Protein AF-A0A292YWJ7-F1 (afdb_monomer)

Radius of gyration: 15.16 Å; Cα contacts (8 Å, |Δi|>4): 324; chains: 1; bounding box: 41×32×40 Å

Sequence (153 aa):
MDLYHVGYVVDDIEKAMAGLSATAGRTWSEIRPRPLRVQVDDDPTVIEVELLAAYSRPGPPFVELIQDVRGGIWSGGAHGGARLDHLGYWERDLPGRVAALRAAGATQLVHAVDDDGNPTRFAYLRAPGGGPWLELVDESVEPELMAWIEGRS

Nearest PDB structures (foldseek):
  6qh4-assembly2_B  TM=7.225E-01  e=5.148E-06  Homo sapiens
  6qh4-assembly1_C  TM=7.209E-01  e=1.504E-05  Homo sapiens
  6qh4-assembly2_D-2  TM=6.849E-01  e=2.233E-05  Homo sapiens
  6bu2-assembly1_A  TM=6.932E-01  e=4.155E-05  Mycobacterium tuberculosis H37Rv
  1jc4-assembly2_D  TM=5.749E-01  e=3.508E-05  Propionibacterium freudenreichii subsp. shermanii

Foldseek 3Di:
DDFAEWEKEFQDVVVVQVVCCVPVVKDKFDWDWDWFFKDFFPDLDTDTDIWTWMWIDDDVVIYIYIHADDPDPPAPPPVGGMDRAETEDEDACQVVVVVVQVVQVKTWGMFTADPVRHGAAWTWIAHVPGDHIYIYGYVVCVVVVVCRGVVND

Mean predicted aligned error: 4.44 Å

Structure (mmCIF, N/CA/C/O backbone):
data_AF-A0A292YWJ7-F1
#
_entry.id   AF-A0A292YWJ7-F1
#
loop_
_atom_site.group_PDB
_atom_site.id
_atom_site.type_symbol
_atom_site.label_atom_id
_atom_site.label_alt_id
_atom_site.label_comp_id
_atom_site.label_asym_id
_atom_site.label_entity_id
_atom_site.label_seq_id
_atom_site.pdbx_PDB_ins_code
_atom_site.Cartn_x
_atom_site.Cartn_y
_atom_site.Cartn_z
_atom_site.occupancy
_atom_site.B_iso_or_equiv
_atom_site.auth_seq_id
_atom_site.auth_comp_id
_atom_site.auth_asym_id
_atom_site.auth_atom_id
_atom_site.pdbx_PDB_model_num
ATOM 1 N N . MET A 1 1 ? -1.635 -16.711 -4.480 1.00 79.06 1 MET A N 1
ATOM 2 C CA . MET A 1 1 ? -1.925 -15.304 -4.174 1.00 79.06 1 MET A CA 1
ATOM 3 C C . MET A 1 1 ? -3.128 -15.301 -3.263 1.00 79.06 1 MET A C 1
ATOM 5 O O . MET A 1 1 ? -4.232 -15.563 -3.734 1.00 79.06 1 MET A O 1
ATOM 9 N N . ASP A 1 2 ? -2.895 -15.067 -1.978 1.00 91.94 2 ASP A N 1
ATOM 10 C CA . ASP A 1 2 ? -3.951 -14.980 -0.971 1.00 91.94 2 ASP A CA 1
ATOM 11 C C . ASP A 1 2 ? -4.213 -13.504 -0.681 1.00 91.94 2 ASP A C 1
ATOM 13 O O . ASP A 1 2 ? -3.294 -12.783 -0.299 1.00 91.94 2 ASP A O 1
ATOM 17 N N . LEU A 1 3 ? -5.445 -13.044 -0.936 1.00 96.62 3 LEU A N 1
ATOM 18 C CA . LEU A 1 3 ? -5.838 -11.655 -0.687 1.00 96.62 3 LEU A CA 1
ATOM 19 C C . LEU A 1 3 ? -5.844 -11.413 0.822 1.00 96.62 3 LEU A C 1
ATOM 21 O O . LEU A 1 3 ? -6.669 -12.001 1.527 1.00 96.62 3 LEU A O 1
ATOM 25 N N . TYR A 1 4 ? -4.978 -10.527 1.304 1.00 97.38 4 TYR A N 1
ATOM 26 C CA . TYR A 1 4 ? -4.870 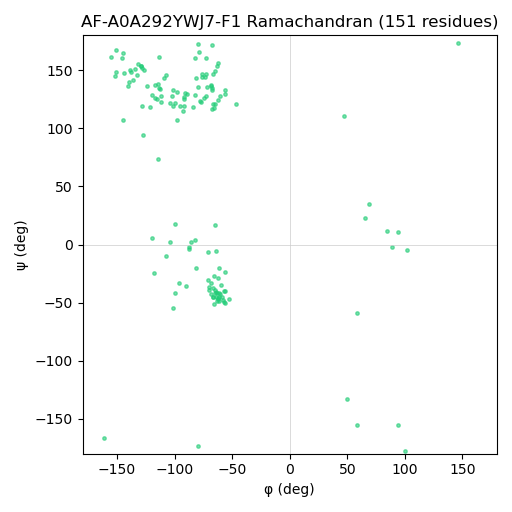-10.244 2.734 1.00 97.38 4 TYR A CA 1
ATOM 27 C C . TYR A 1 4 ? -5.202 -8.794 3.089 1.00 97.38 4 TYR A C 1
ATOM 29 O O . TYR A 1 4 ? -5.664 -8.551 4.207 1.00 97.38 4 TYR A O 1
ATOM 37 N N . HIS A 1 5 ? -5.065 -7.843 2.159 1.00 98.06 5 HIS A N 1
ATOM 38 C CA . HIS A 1 5 ? -5.503 -6.467 2.387 1.00 98.06 5 HIS A CA 1
ATOM 39 C C . HIS A 1 5 ? -6.064 -5.776 1.148 1.00 98.06 5 HIS A C 1
ATOM 41 O O . HIS A 1 5 ? -5.944 -6.230 0.009 1.00 98.06 5 HIS A O 1
ATOM 47 N N . VAL A 1 6 ? -6.737 -4.664 1.418 1.00 97.31 6 VAL A N 1
ATOM 48 C CA . VAL A 1 6 ? -7.293 -3.743 0.438 1.00 97.31 6 VAL A CA 1
ATOM 49 C C . VAL A 1 6 ? -6.803 -2.344 0.787 1.00 97.31 6 VAL A C 1
ATOM 51 O O . VAL A 1 6 ? -7.101 -1.848 1.875 1.00 97.31 6 VAL A O 1
ATOM 54 N N . GLY A 1 7 ? -6.077 -1.71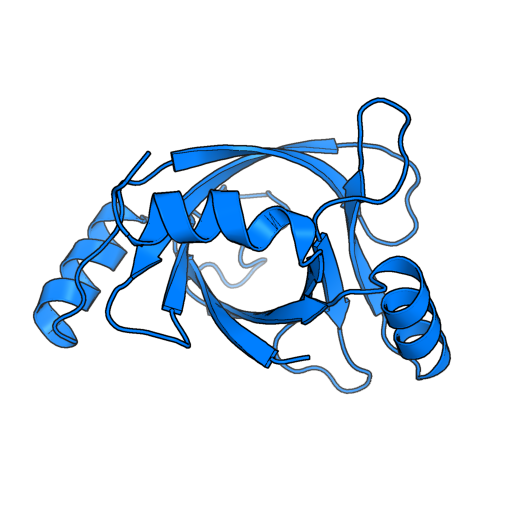7 -0.134 1.00 95.75 7 GLY A N 1
ATOM 55 C CA . GLY A 1 7 ? -5.501 -0.392 0.053 1.00 95.75 7 GLY A CA 1
ATOM 56 C C . GLY A 1 7 ? -6.436 0.727 -0.365 1.00 95.75 7 GLY A C 1
ATOM 57 O O . GLY A 1 7 ? -6.959 0.742 -1.482 1.00 95.75 7 GLY A O 1
ATOM 58 N N . TYR A 1 8 ? -6.617 1.692 0.527 1.00 94.00 8 TYR A N 1
ATOM 59 C CA . TYR A 1 8 ? -7.357 2.920 0.291 1.00 94.00 8 TYR A CA 1
ATOM 60 C C . TYR A 1 8 ? -6.457 4.124 0.531 1.00 94.00 8 TYR A C 1
ATOM 62 O O . TYR A 1 8 ? -6.013 4.377 1.649 1.00 94.00 8 TYR A O 1
ATOM 70 N N . VAL A 1 9 ? -6.239 4.914 -0.514 1.00 91.44 9 VAL A N 1
ATOM 71 C CA . VAL A 1 9 ? -5.588 6.216 -0.358 1.00 91.44 9 VAL A CA 1
ATOM 72 C C . VAL A 1 9 ? -6.629 7.212 0.143 1.00 91.44 9 VAL A C 1
ATOM 74 O O . VAL A 1 9 ? -7.749 7.212 -0.366 1.00 91.44 9 VAL A O 1
ATOM 77 N N . VAL A 1 10 ? -6.286 8.041 1.129 1.00 91.62 10 VAL A N 1
ATOM 78 C CA . VAL A 1 10 ? -7.176 9.027 1.766 1.00 91.62 10 VAL A CA 1
ATOM 79 C C . VAL A 1 10 ? -6.459 10.352 2.012 1.00 91.62 10 VAL A C 1
ATOM 81 O O . VAL A 1 10 ? -5.263 10.371 2.267 1.00 91.62 10 VAL A O 1
ATOM 84 N N . ASP A 1 11 ? -7.190 11.467 1.995 1.00 88.06 11 ASP A N 1
ATOM 85 C CA . ASP A 1 11 ? -6.591 12.799 2.193 1.00 88.06 11 ASP A CA 1
ATOM 86 C C . ASP A 1 11 ? -6.073 13.027 3.627 1.00 88.06 11 ASP A C 1
ATOM 88 O O . ASP A 1 11 ? -5.115 13.764 3.842 1.00 88.06 11 ASP A O 1
ATOM 92 N N . ASP A 1 12 ? -6.742 12.429 4.616 1.00 91.31 12 ASP A N 1
ATOM 93 C CA . ASP A 1 12 ? -6.456 12.584 6.044 1.00 91.31 12 ASP A CA 1
ATOM 94 C C . ASP A 1 12 ? -6.724 11.247 6.741 1.00 91.31 12 ASP A C 1
ATOM 96 O O . ASP A 1 12 ? -7.878 10.813 6.873 1.00 91.31 12 ASP A O 1
ATOM 100 N N . ILE A 1 13 ? -5.645 10.565 7.127 1.00 95.56 13 ILE A N 1
ATOM 101 C CA . ILE A 1 13 ? -5.720 9.202 7.654 1.00 95.56 13 ILE A CA 1
ATOM 102 C C . ILE A 1 13 ? -6.449 9.150 8.999 1.00 95.56 13 ILE A C 1
ATOM 104 O O . ILE A 1 13 ? -7.255 8.248 9.216 1.00 95.56 13 ILE A O 1
ATOM 108 N N . GLU A 1 14 ? -6.268 10.148 9.865 1.00 97.25 14 GLU A N 1
ATOM 109 C CA . GLU A 1 14 ? -6.916 10.196 11.178 1.00 97.25 14 GLU A CA 1
ATOM 110 C C . GLU A 1 14 ? -8.433 10.362 11.040 1.00 97.25 14 GLU A C 1
ATOM 112 O O . GLU A 1 14 ? -9.210 9.632 11.667 1.00 97.25 14 GLU A O 1
ATOM 117 N N . LYS A 1 15 ? -8.881 11.276 10.167 1.00 95.94 15 LYS A N 1
ATOM 118 C CA . LYS A 1 15 ? -10.312 11.457 9.882 1.00 95.94 15 LYS A CA 1
ATOM 119 C C . LYS A 1 15 ? -10.922 10.217 9.240 1.00 95.94 15 LYS A C 1
ATOM 121 O O . LYS A 1 15 ? -12.040 9.844 9.603 1.00 95.94 15 LYS A O 1
ATOM 126 N N . ALA A 1 16 ? -10.213 9.570 8.315 1.00 95.88 16 ALA A N 1
ATOM 127 C CA . ALA A 1 16 ? -10.677 8.338 7.684 1.00 95.88 16 ALA A CA 1
ATOM 128 C C . ALA A 1 16 ? -10.803 7.191 8.702 1.00 95.88 16 ALA A C 1
ATOM 130 O O . ALA A 1 16 ? -11.846 6.532 8.754 1.00 95.88 16 ALA A O 1
ATOM 131 N N . MET A 1 17 ? -9.802 7.006 9.570 1.00 98.06 17 MET A N 1
ATOM 132 C CA . MET A 1 17 ? -9.840 6.033 10.665 1.00 98.06 17 MET A CA 1
ATOM 133 C C . MET A 1 17 ? -11.024 6.291 11.599 1.00 98.06 17 MET A C 1
ATOM 135 O O . MET A 1 17 ? -11.780 5.362 11.900 1.00 98.06 17 MET A O 1
ATOM 139 N N . ALA A 1 18 ? -11.238 7.539 12.026 1.00 98.25 18 ALA A N 1
ATOM 140 C CA . ALA A 1 18 ? -12.353 7.909 12.897 1.00 98.25 18 ALA A CA 1
ATOM 141 C C . ALA A 1 18 ? -13.715 7.658 12.226 1.00 98.25 18 ALA A C 1
ATOM 143 O O . ALA A 1 18 ? -14.605 7.050 12.827 1.00 98.25 18 ALA A O 1
ATOM 144 N N . GLY A 1 19 ? -13.866 8.062 10.961 1.00 96.94 19 GLY A N 1
ATOM 145 C CA . GLY A 1 19 ? -15.092 7.868 10.188 1.00 96.94 19 GLY A CA 1
ATOM 146 C C . GLY A 1 19 ? -15.435 6.392 9.990 1.00 96.94 19 GLY A C 1
ATOM 147 O O . GLY A 1 19 ? -16.569 5.982 10.240 1.00 96.94 19 GLY A O 1
ATOM 148 N N . LEU A 1 20 ? -14.460 5.568 9.603 1.00 96.62 20 LEU A N 1
ATOM 149 C CA . LEU A 1 20 ? -14.651 4.126 9.413 1.00 96.62 20 LEU A CA 1
ATOM 150 C C . LEU A 1 20 ? -14.837 3.374 10.737 1.00 96.62 20 LEU A C 1
ATOM 152 O O . LEU A 1 20 ? -15.578 2.393 10.781 1.00 96.62 20 LEU A O 1
ATOM 156 N N . SER A 1 21 ? -14.233 3.846 11.829 1.00 98.12 21 SER A N 1
ATOM 157 C CA . SER A 1 21 ? -14.528 3.328 13.171 1.00 98.12 21 SER A CA 1
ATOM 158 C C . SER A 1 21 ? -15.994 3.562 13.536 1.00 98.12 21 SER A C 1
ATOM 160 O O . SER A 1 21 ? -16.692 2.632 13.931 1.00 98.12 21 SER A O 1
ATOM 162 N N . ALA A 1 22 ? -16.489 4.788 13.340 1.00 98.25 22 ALA A N 1
ATOM 163 C CA . ALA A 1 22 ? -17.851 5.167 13.706 1.00 98.25 22 ALA A CA 1
ATOM 164 C C . ALA A 1 22 ? -18.928 4.522 12.818 1.00 98.25 22 ALA A C 1
ATOM 166 O O . ALA A 1 22 ? -20.004 4.180 13.302 1.00 98.25 22 ALA A O 1
ATOM 167 N N . THR A 1 23 ? -18.654 4.367 11.521 1.00 97.25 23 THR A N 1
ATOM 168 C CA . THR A 1 23 ? -19.654 3.911 10.538 1.00 97.25 23 THR A CA 1
ATOM 169 C C . THR A 1 23 ? -19.598 2.413 10.258 1.00 97.25 23 THR A C 1
ATOM 171 O O . THR A 1 23 ? -20.637 1.805 10.014 1.00 97.25 23 THR A O 1
ATOM 174 N N . ALA A 1 24 ? -18.408 1.811 10.306 1.00 95.31 24 ALA A N 1
ATOM 175 C CA . ALA A 1 24 ? -18.182 0.409 9.956 1.00 95.31 24 ALA A CA 1
ATOM 176 C C . ALA A 1 24 ? -17.614 -0.427 11.117 1.00 95.31 24 ALA A C 1
ATOM 178 O O . ALA A 1 24 ? -17.275 -1.593 10.915 1.00 95.31 24 ALA A O 1
ATOM 179 N N . GLY A 1 25 ? -17.493 0.146 12.322 1.00 96.62 25 GLY A N 1
ATOM 180 C CA . GLY A 1 25 ? -17.044 -0.572 13.520 1.00 96.62 25 GLY A CA 1
ATOM 181 C C . GLY A 1 25 ? -15.598 -1.066 13.445 1.00 96.62 25 GLY A C 1
ATOM 182 O O . GLY A 1 25 ? -15.244 -2.033 14.119 1.00 96.62 25 GLY A O 1
ATOM 183 N N . ARG A 1 26 ? -14.765 -0.453 12.594 1.00 96.44 26 ARG A N 1
ATOM 184 C CA . ARG A 1 26 ? -13.355 -0.832 12.448 1.00 96.44 26 ARG A CA 1
ATOM 185 C C . ARG A 1 26 ? -12.541 -0.380 13.657 1.00 96.44 26 ARG A C 1
ATOM 187 O O . ARG A 1 26 ? -12.800 0.661 14.248 1.00 96.44 26 ARG A O 1
ATOM 194 N N . THR A 1 27 ? -11.531 -1.168 13.995 1.00 97.50 27 THR A N 1
ATOM 195 C CA . THR A 1 27 ? -10.451 -0.767 14.911 1.00 97.50 27 THR A CA 1
ATOM 196 C C . THR A 1 27 ? -9.157 -0.696 14.120 1.00 97.50 27 THR A C 1
ATOM 198 O O . THR A 1 27 ? -9.099 -1.259 13.033 1.00 97.50 27 THR A O 1
ATOM 201 N N . TRP A 1 28 ? -8.135 -0.010 14.616 1.00 98.12 28 TRP A N 1
ATOM 202 C CA . TRP A 1 28 ? -6.942 0.282 13.820 1.00 98.12 28 TRP A CA 1
ATOM 203 C C . TRP A 1 28 ? -5.661 -0.096 14.556 1.00 98.12 28 TRP A C 1
ATOM 205 O O . TRP A 1 28 ? -5.644 -0.159 15.790 1.00 98.12 28 TRP A O 1
ATOM 215 N N . SER A 1 29 ? -4.613 -0.384 13.791 1.00 97.88 29 SER A N 1
ATOM 216 C CA . SER A 1 29 ? -3.230 -0.281 14.249 1.00 97.88 29 SER A CA 1
ATOM 217 C C . SER A 1 29 ? -2.866 1.190 14.481 1.00 97.88 29 SER A C 1
ATOM 219 O O . SER A 1 29 ? -3.608 2.099 14.102 1.00 97.88 29 SER A O 1
ATOM 221 N N . GLU A 1 30 ? -1.698 1.442 15.066 1.00 96.69 30 GLU A N 1
ATOM 222 C CA . GLU A 1 30 ? -1.119 2.786 15.021 1.00 96.69 30 GLU A CA 1
ATOM 223 C C . GLU A 1 30 ? -0.790 3.202 13.579 1.00 96.69 30 GLU A C 1
ATOM 225 O O . GLU A 1 30 ? -0.538 2.344 12.723 1.00 96.69 30 GLU A O 1
ATOM 230 N N . ILE A 1 31 ? -0.782 4.514 13.333 1.00 97.38 31 ILE A N 1
ATOM 231 C CA . ILE A 1 31 ? -0.280 5.101 12.088 1.00 97.38 31 ILE A CA 1
ATOM 232 C C . ILE A 1 31 ? 1.245 5.021 12.122 1.00 97.38 31 ILE A C 1
ATOM 234 O O . ILE A 1 31 ? 1.859 5.511 13.071 1.00 97.38 31 ILE A O 1
ATOM 238 N N . ARG A 1 32 ? 1.862 4.440 11.089 1.00 95.31 32 ARG A N 1
ATOM 239 C CA . ARG A 1 32 ? 3.325 4.373 10.967 1.00 95.31 32 ARG A CA 1
ATOM 240 C C . ARG A 1 32 ? 3.829 5.128 9.742 1.00 95.31 32 ARG A C 1
ATOM 242 O O . ARG A 1 32 ? 3.253 4.953 8.665 1.00 95.31 32 ARG A O 1
ATOM 249 N N . PRO A 1 33 ? 4.925 5.900 9.876 1.00 93.88 33 PRO A N 1
ATOM 250 C CA . PRO A 1 33 ? 5.718 6.307 8.733 1.00 93.88 33 PRO A CA 1
ATOM 251 C C . PRO A 1 33 ? 6.433 5.091 8.140 1.00 93.88 33 PRO A C 1
ATOM 253 O O . PRO A 1 33 ? 6.968 4.240 8.853 1.00 93.88 33 PRO A O 1
ATOM 256 N N . ARG A 1 34 ? 6.435 5.009 6.815 1.00 90.50 34 ARG A N 1
ATOM 257 C CA . ARG A 1 34 ? 7.049 3.940 6.039 1.00 90.50 34 ARG A CA 1
ATOM 258 C C . ARG A 1 34 ? 7.976 4.547 4.995 1.00 90.50 34 ARG A C 1
ATOM 260 O O . ARG A 1 34 ? 7.499 4.899 3.915 1.00 90.50 34 ARG A O 1
ATOM 267 N N . PRO A 1 35 ? 9.279 4.670 5.300 1.00 91.50 35 PRO A N 1
ATOM 268 C CA . PRO A 1 35 ? 10.259 5.034 4.295 1.00 91.50 35 PRO A CA 1
ATOM 269 C C . PRO A 1 35 ? 10.391 3.889 3.290 1.00 91.50 35 PRO A C 1
ATOM 271 O O . PRO A 1 35 ? 10.492 2.715 3.661 1.00 91.50 35 PRO A O 1
ATOM 274 N N . LEU A 1 36 ? 10.361 4.232 2.010 1.00 92.31 36 LEU A N 1
ATOM 275 C CA . LEU A 1 36 ? 10.477 3.308 0.895 1.00 92.31 36 LEU A CA 1
ATOM 276 C C . LEU A 1 36 ? 11.425 3.890 -0.148 1.00 92.31 36 LEU A C 1
ATOM 278 O O . LEU A 1 36 ? 11.392 5.082 -0.448 1.00 92.31 36 LEU A O 1
ATOM 282 N N . ARG A 1 37 ? 12.223 3.008 -0.740 1.00 94.62 37 ARG A N 1
ATOM 283 C CA . ARG A 1 37 ? 12.972 3.258 -1.969 1.00 94.62 37 ARG A CA 1
ATOM 284 C C . ARG A 1 37 ? 12.239 2.528 -3.080 1.00 94.62 37 ARG A C 1
ATOM 286 O O . ARG A 1 37 ? 12.014 1.323 -2.965 1.00 94.62 37 ARG A O 1
ATOM 293 N N . VAL A 1 38 ? 11.807 3.250 -4.106 1.00 94.50 38 VAL A N 1
ATOM 294 C CA . VAL A 1 38 ? 10.979 2.690 -5.179 1.00 94.50 38 VAL A CA 1
ATOM 295 C C . VAL A 1 38 ? 11.466 3.125 -6.551 1.00 94.50 38 VAL A C 1
ATOM 297 O O . VAL A 1 38 ? 11.996 4.221 -6.712 1.00 94.50 38 VAL A O 1
ATOM 300 N N . GLN A 1 39 ? 11.236 2.276 -7.543 1.00 93.44 39 GLN A N 1
ATOM 301 C CA . GLN A 1 39 ? 11.310 2.629 -8.960 1.00 93.44 39 GLN A CA 1
ATOM 302 C C . GLN A 1 39 ? 9.899 2.637 -9.545 1.00 93.44 39 GLN A C 1
ATOM 304 O O . GLN A 1 39 ? 9.061 1.812 -9.162 1.00 93.44 39 GLN A O 1
ATOM 309 N N . VAL A 1 40 ? 9.645 3.576 -10.455 1.00 91.31 40 VAL A N 1
ATOM 310 C CA . VAL A 1 40 ? 8.335 3.810 -11.076 1.00 91.31 40 VAL A CA 1
ATOM 311 C C . VAL A 1 40 ? 8.416 3.477 -12.559 1.00 91.31 40 VAL A C 1
ATOM 313 O O . VAL A 1 40 ? 9.355 3.877 -13.244 1.00 91.31 40 VAL A O 1
ATOM 316 N N . ASP A 1 41 ? 7.415 2.753 -13.049 1.00 89.50 41 ASP A N 1
ATOM 317 C CA . ASP A 1 41 ? 7.363 2.203 -14.399 1.00 89.50 41 ASP A CA 1
ATOM 318 C C . ASP A 1 41 ? 8.666 1.442 -14.740 1.00 89.50 41 ASP A C 1
ATOM 320 O O . ASP A 1 41 ? 9.139 0.628 -13.944 1.00 89.50 41 ASP A O 1
ATOM 324 N N . ASP A 1 42 ? 9.243 1.690 -15.918 1.00 86.25 42 ASP A N 1
ATOM 325 C CA . ASP A 1 42 ? 10.545 1.155 -16.334 1.00 86.25 42 ASP A CA 1
ATOM 326 C C . ASP A 1 42 ? 11.683 2.198 -16.158 1.00 86.25 42 ASP A C 1
ATOM 328 O O . ASP A 1 42 ? 12.750 2.059 -16.762 1.00 86.25 42 ASP A O 1
ATOM 332 N N . ASP A 1 43 ? 11.476 3.261 -15.364 1.00 89.12 43 ASP A N 1
ATOM 333 C CA . ASP A 1 43 ? 12.520 4.250 -15.057 1.00 89.12 43 ASP A CA 1
ATOM 334 C C . ASP A 1 43 ? 13.499 3.682 -14.007 1.00 89.12 43 ASP A C 1
ATOM 336 O O . ASP A 1 43 ? 13.081 3.325 -12.901 1.00 89.12 43 ASP A O 1
ATOM 340 N N . PRO A 1 44 ? 14.812 3.603 -14.304 1.00 89.00 44 PRO A N 1
ATOM 341 C CA . PRO A 1 44 ? 15.801 3.095 -13.353 1.00 89.00 44 PRO A CA 1
ATOM 342 C C . PRO A 1 44 ? 16.066 4.048 -12.173 1.00 89.00 44 PRO A C 1
ATOM 344 O O . PRO A 1 44 ? 16.814 3.700 -11.255 1.00 89.00 44 PRO A O 1
ATOM 347 N N . THR A 1 45 ? 15.504 5.256 -12.180 1.00 93.12 45 THR A N 1
ATOM 348 C CA . THR A 1 45 ? 15.661 6.232 -11.100 1.00 93.12 45 THR A CA 1
ATOM 349 C C . THR A 1 45 ? 14.989 5.731 -9.827 1.00 93.12 45 THR A C 1
ATOM 351 O O . THR A 1 45 ? 13.780 5.513 -9.783 1.00 93.12 45 THR A O 1
ATOM 354 N N . VAL A 1 46 ? 15.778 5.595 -8.761 1.00 93.88 46 VAL A N 1
ATOM 355 C CA . VAL A 1 46 ? 15.259 5.288 -7.426 1.00 93.88 46 VAL A CA 1
ATOM 356 C C . VAL A 1 46 ? 14.777 6.574 -6.766 1.00 93.88 46 VAL A C 1
ATOM 358 O O . VAL A 1 46 ? 15.509 7.562 -6.692 1.00 93.88 46 VAL A O 1
ATOM 361 N N . ILE A 1 47 ? 13.548 6.541 -6.267 1.00 92.00 47 ILE A N 1
ATOM 362 C CA . ILE A 1 47 ? 12.903 7.635 -5.550 1.00 92.00 47 ILE A CA 1
ATOM 363 C C . ILE A 1 47 ? 12.718 7.208 -4.098 1.00 92.00 47 ILE A C 1
ATOM 365 O O . ILE A 1 47 ? 12.256 6.101 -3.816 1.00 92.00 47 ILE A O 1
ATOM 369 N N . GLU A 1 48 ? 13.059 8.101 -3.175 1.00 91.62 48 GLU A N 1
ATOM 370 C CA . GLU A 1 48 ? 12.758 7.932 -1.758 1.00 91.62 48 GLU A CA 1
ATOM 371 C C . GLU A 1 48 ? 11.412 8.581 -1.445 1.00 91.62 48 GLU A C 1
ATOM 373 O O . GLU A 1 48 ? 11.170 9.745 -1.772 1.00 91.62 48 GLU A O 1
ATOM 378 N N . VAL A 1 49 ? 10.524 7.812 -0.827 1.00 88.75 49 VAL A N 1
ATOM 379 C CA . VAL A 1 49 ? 9.188 8.253 -0.431 1.00 88.75 49 VAL A CA 1
ATOM 380 C C . VAL A 1 49 ? 8.924 7.837 1.007 1.00 88.75 49 VAL A C 1
ATOM 382 O O . VAL A 1 49 ? 9.367 6.782 1.452 1.00 88.75 49 VAL A O 1
ATOM 385 N N . GLU A 1 50 ? 8.179 8.656 1.737 1.00 89.06 50 GLU A N 1
ATOM 386 C CA . GLU A 1 50 ? 7.669 8.304 3.058 1.00 89.06 50 GLU A CA 1
ATOM 387 C C . GLU A 1 50 ? 6.145 8.279 3.002 1.00 89.06 50 GLU A C 1
ATOM 389 O O . GLU A 1 50 ? 5.513 9.250 2.581 1.00 89.06 50 GLU A O 1
ATOM 394 N N . LEU A 1 51 ? 5.558 7.157 3.413 1.00 89.31 51 LEU A N 1
ATOM 395 C CA . LEU A 1 51 ? 4.109 6.996 3.504 1.00 89.31 51 LEU A CA 1
ATOM 396 C C . LEU A 1 51 ? 3.659 6.986 4.949 1.00 89.31 51 LEU A C 1
ATOM 398 O O . LEU A 1 51 ? 4.337 6.420 5.796 1.00 89.31 51 LEU A O 1
ATOM 402 N N . LEU A 1 52 ? 2.472 7.522 5.213 1.00 94.38 52 LEU A N 1
ATOM 403 C CA . LEU A 1 52 ? 1.756 7.245 6.453 1.00 94.38 52 LEU A CA 1
ATOM 404 C C . LEU A 1 52 ? 0.705 6.187 6.163 1.00 94.38 52 LEU A C 1
ATOM 406 O O . LEU A 1 52 ? -0.157 6.407 5.310 1.00 94.38 52 LEU A O 1
ATOM 410 N N . ALA A 1 53 ? 0.779 5.065 6.871 1.00 96.19 53 ALA A N 1
ATOM 411 C CA . ALA A 1 53 ? -0.165 3.973 6.704 1.00 96.19 53 ALA A CA 1
ATOM 412 C C . ALA A 1 53 ? -0.709 3.470 8.043 1.00 96.19 53 ALA A C 1
ATOM 414 O O . ALA A 1 53 ? -0.063 3.626 9.079 1.00 96.19 53 ALA A O 1
ATOM 415 N N . ALA A 1 54 ? -1.900 2.874 8.017 1.00 97.94 54 ALA A N 1
ATOM 416 C CA . ALA A 1 54 ? -2.520 2.179 9.144 1.00 97.94 54 ALA A CA 1
ATOM 417 C C . ALA A 1 54 ? -3.433 1.061 8.634 1.00 97.94 54 ALA A C 1
ATOM 419 O O . ALA A 1 54 ? -4.071 1.200 7.592 1.00 97.94 54 ALA A O 1
ATOM 420 N N . TYR A 1 55 ? -3.549 -0.023 9.397 1.00 98.00 55 TYR A N 1
ATOM 421 C CA . TYR A 1 55 ? -4.347 -1.187 9.030 1.00 98.00 55 TYR A CA 1
ATOM 422 C C . TYR A 1 55 ? -5.526 -1.374 9.979 1.00 98.00 55 TYR A C 1
ATOM 424 O O . TYR A 1 55 ? -5.412 -1.237 11.198 1.00 98.00 55 TYR A O 1
ATOM 432 N N . SER A 1 56 ? -6.683 -1.708 9.417 1.00 97.88 56 SER A N 1
ATOM 433 C CA . SER A 1 56 ? -7.897 -1.964 10.181 1.00 97.88 56 SER A CA 1
ATOM 434 C C . SER A 1 56 ? -7.929 -3.387 10.738 1.00 97.88 56 SER A C 1
ATOM 436 O O . SER A 1 56 ? -7.359 -4.297 10.147 1.00 97.88 56 SER A O 1
ATOM 438 N N . ARG A 1 57 ? -8.753 -3.619 11.757 1.00 97.38 57 ARG A N 1
ATOM 439 C CA . ARG A 1 57 ? -9.246 -4.925 12.206 1.00 97.38 57 ARG A CA 1
ATOM 440 C C . ARG A 1 57 ? -10.777 -4.887 12.348 1.00 97.38 57 ARG A C 1
ATOM 442 O O . ARG A 1 57 ? -11.336 -3.817 12.623 1.00 97.38 57 ARG A O 1
ATOM 449 N N . PRO A 1 58 ? -11.471 -6.034 12.211 1.00 95.12 58 PRO A N 1
ATOM 450 C CA . PRO A 1 58 ? -10.932 -7.362 11.889 1.00 95.12 58 PRO A CA 1
ATOM 451 C C . PRO A 1 58 ? -10.619 -7.530 10.391 1.00 95.12 58 PRO A C 1
ATOM 453 O O . PRO A 1 58 ? -11.084 -6.749 9.563 1.00 95.12 58 PRO A O 1
ATOM 456 N N . GLY A 1 59 ? -9.869 -8.577 10.065 1.00 91.50 59 GLY A N 1
ATOM 457 C CA . GLY A 1 59 ? -9.579 -9.068 8.714 1.00 91.50 59 GLY A CA 1
ATOM 458 C C . GLY A 1 59 ? -9.083 -10.521 8.798 1.00 91.50 59 GLY A C 1
ATOM 459 O O . GLY A 1 59 ? -9.219 -11.120 9.872 1.00 91.50 59 GLY A O 1
ATOM 460 N N . PRO A 1 60 ? -8.500 -11.088 7.727 1.00 94.31 60 PRO A N 1
ATOM 461 C CA . PRO A 1 60 ? -8.402 -10.538 6.370 1.00 94.31 60 PRO A CA 1
ATOM 462 C C . PRO A 1 60 ? -9.745 -10.539 5.582 1.00 94.31 60 PRO A C 1
ATOM 464 O O . PRO A 1 60 ? -10.661 -11.280 5.944 1.00 94.31 60 PRO A O 1
ATOM 467 N N . PRO A 1 61 ? -9.877 -9.724 4.507 1.00 95.94 61 PRO A N 1
ATOM 468 C CA . PRO A 1 61 ? -8.905 -8.712 4.117 1.00 95.94 61 PRO A CA 1
ATOM 469 C C . PRO A 1 61 ? -8.925 -7.527 5.090 1.00 95.94 61 PRO A C 1
ATOM 471 O O . PRO A 1 61 ? -9.988 -7.052 5.499 1.00 95.94 61 PRO A O 1
ATOM 474 N N . PHE A 1 62 ? -7.742 -7.064 5.482 1.00 97.88 62 PHE A N 1
ATOM 475 C CA . PHE A 1 62 ? -7.576 -5.839 6.256 1.00 97.88 62 PHE A CA 1
ATOM 476 C C . PHE A 1 62 ? -7.746 -4.625 5.333 1.00 97.88 62 PHE A C 1
ATOM 478 O O . PHE A 1 62 ? -7.346 -4.666 4.175 1.00 97.88 62 PHE A O 1
ATOM 485 N N . VAL A 1 63 ? -8.337 -3.536 5.818 1.00 97.69 63 VAL A N 1
ATOM 486 C CA . VAL A 1 63 ? -8.283 -2.247 5.115 1.00 97.69 63 VAL A CA 1
ATOM 487 C C . VAL A 1 63 ? -6.981 -1.557 5.497 1.00 97.69 63 VAL A C 1
ATOM 489 O O . VAL A 1 63 ? -6.788 -1.262 6.674 1.00 97.69 63 VAL A O 1
ATOM 492 N N . GLU A 1 64 ? -6.115 -1.295 4.527 1.00 97.75 64 GLU A N 1
ATOM 493 C CA . GLU A 1 64 ? -4.988 -0.377 4.685 1.00 97.75 64 GLU A CA 1
ATOM 494 C C . GLU A 1 64 ? -5.445 1.023 4.276 1.00 97.75 64 GLU A C 1
ATOM 496 O O . GLU A 1 64 ? -6.035 1.207 3.211 1.00 97.75 64 GLU A O 1
ATOM 501 N N . LEU A 1 65 ? -5.179 2.013 5.119 1.00 97.00 65 LEU A N 1
ATOM 502 C CA . LEU A 1 65 ? -5.270 3.415 4.741 1.00 97.00 65 LEU A CA 1
ATOM 503 C C . LEU A 1 65 ? -3.872 3.947 4.478 1.00 97.00 65 LEU A C 1
ATOM 505 O O . LEU A 1 65 ? -2.993 3.752 5.312 1.00 97.00 65 LEU A O 1
ATOM 509 N N . ILE A 1 66 ? -3.701 4.658 3.368 1.00 94.44 66 ILE A N 1
ATOM 510 C CA . ILE A 1 66 ? -2.477 5.381 3.017 1.00 94.44 66 ILE A CA 1
ATOM 511 C C . ILE A 1 66 ? -2.827 6.861 2.894 1.00 94.44 66 ILE A C 1
ATOM 513 O O . ILE A 1 66 ? -3.763 7.215 2.176 1.00 94.44 66 ILE A O 1
ATOM 517 N N . GLN A 1 67 ? -2.093 7.741 3.573 1.00 92.50 67 GLN A N 1
ATOM 518 C CA . GLN A 1 67 ? -2.311 9.176 3.407 1.00 92.50 67 GLN A CA 1
ATOM 519 C C . GLN A 1 67 ? -1.791 9.661 2.049 1.00 92.50 67 GLN A C 1
ATOM 521 O O . GLN A 1 67 ? -0.626 9.449 1.711 1.00 92.50 67 GLN A O 1
ATOM 526 N N . ASP A 1 68 ? -2.643 10.356 1.295 1.00 82.00 68 ASP A N 1
ATOM 527 C CA . ASP A 1 68 ? -2.251 11.051 0.073 1.00 82.00 68 ASP A CA 1
ATOM 528 C C . ASP A 1 68 ? -1.276 12.187 0.417 1.00 82.00 68 ASP A C 1
ATOM 530 O O . ASP A 1 68 ? -1.595 13.125 1.156 1.00 82.00 68 ASP A O 1
ATOM 534 N N . VAL A 1 69 ? -0.077 12.119 -0.155 1.00 69.50 69 VAL A N 1
ATOM 535 C CA . VAL A 1 69 ? 0.841 13.251 -0.226 1.00 69.50 69 VAL A CA 1
ATOM 536 C C . VAL A 1 69 ? 0.665 13.864 -1.610 1.00 69.50 69 VAL A C 1
ATOM 538 O O . VAL A 1 69 ? 1.098 13.280 -2.603 1.00 69.50 69 VAL A O 1
ATOM 541 N N . ARG A 1 70 ? 0.028 15.042 -1.687 1.00 62.69 70 ARG A N 1
ATOM 542 C CA . ARG A 1 70 ? -0.255 15.732 -2.961 1.00 62.69 70 ARG A CA 1
ATOM 543 C C . ARG A 1 70 ? 0.983 15.762 -3.868 1.00 62.69 70 ARG A C 1
ATOM 545 O O . ARG A 1 70 ? 2.001 16.338 -3.496 1.00 62.69 70 ARG A O 1
ATOM 552 N N . GLY A 1 71 ? 0.863 15.196 -5.071 1.00 60.00 71 GLY A N 1
ATOM 553 C CA . GLY A 1 71 ? 1.950 15.100 -6.055 1.00 60.00 71 GLY A CA 1
ATOM 554 C C . GLY A 1 71 ? 2.829 13.846 -5.940 1.00 60.00 71 GLY A C 1
ATOM 555 O O . GLY A 1 71 ? 3.720 13.670 -6.765 1.00 60.00 71 GLY A O 1
ATOM 556 N N . GLY A 1 72 ? 2.588 12.973 -4.958 1.00 60.81 72 GLY A N 1
ATOM 557 C CA . GLY A 1 72 ? 3.251 11.676 -4.814 1.00 60.81 72 GLY A CA 1
ATOM 558 C C . GLY A 1 72 ? 2.673 10.591 -5.729 1.00 60.81 72 GLY A C 1
ATOM 559 O O . GLY A 1 72 ? 1.633 10.774 -6.361 1.00 60.81 72 GLY A O 1
ATOM 560 N N . ILE A 1 73 ? 3.328 9.429 -5.770 1.00 62.28 73 ILE A N 1
ATOM 561 C CA . ILE A 1 73 ? 2.949 8.282 -6.621 1.00 62.28 73 ILE A CA 1
ATOM 562 C C . ILE A 1 73 ? 1.529 7.782 -6.308 1.00 62.28 73 ILE A C 1
ATOM 564 O O . ILE A 1 73 ? 0.780 7.409 -7.208 1.00 62.28 73 ILE A O 1
ATOM 568 N N . TRP A 1 74 ? 1.132 7.841 -5.036 1.00 64.94 74 TRP A N 1
ATOM 569 C CA . TRP A 1 74 ? -0.221 7.503 -4.596 1.00 64.94 74 TRP A CA 1
ATOM 570 C C . TRP A 1 74 ? -1.202 8.670 -4.696 1.00 64.94 74 TRP A C 1
ATOM 572 O O . TRP A 1 74 ? -2.364 8.484 -4.344 1.00 64.94 74 TRP A O 1
ATOM 582 N N . SER A 1 75 ? -0.804 9.844 -5.190 1.00 62.12 75 SER A N 1
ATOM 583 C CA . SER A 1 75 ? -1.722 10.978 -5.269 1.0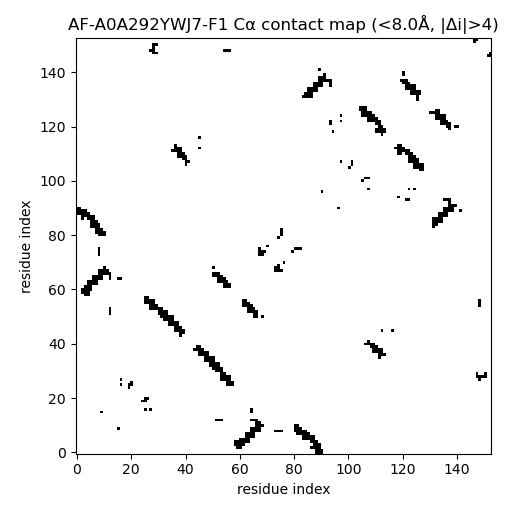0 62.12 75 SER A CA 1
ATOM 584 C C . SER A 1 75 ? -2.835 10.736 -6.284 1.00 62.12 75 SER A C 1
ATOM 586 O O . SER A 1 75 ? -2.597 10.249 -7.388 1.00 62.12 75 SER A O 1
ATOM 588 N N . GLY A 1 76 ? -4.078 11.047 -5.908 1.00 52.97 76 GLY A N 1
ATOM 589 C CA . GLY A 1 76 ? -5.291 10.760 -6.697 1.00 52.97 76 GLY A CA 1
ATOM 590 C C . GLY A 1 76 ? -5.424 11.491 -8.046 1.00 52.97 76 GLY A C 1
ATOM 591 O O . GLY A 1 76 ? -6.525 11.575 -8.595 1.00 52.97 76 GLY A O 1
ATOM 592 N N . GLY A 1 77 ? -4.338 12.046 -8.590 1.00 53.22 77 GLY A N 1
ATOM 593 C CA . GLY A 1 77 ? -4.317 12.766 -9.861 1.00 53.22 77 GLY A CA 1
ATOM 594 C C . GLY A 1 77 ? -5.256 13.980 -9.903 1.00 53.22 77 GLY A C 1
ATOM 595 O O . GLY A 1 77 ? -5.611 14.565 -8.880 1.00 53.22 77 GLY A O 1
ATOM 596 N N . ALA A 1 78 ? -5.681 14.360 -11.116 1.00 37.75 78 ALA A N 1
ATOM 597 C CA . ALA A 1 78 ? -6.491 15.555 -11.406 1.00 37.75 78 ALA A CA 1
ATOM 598 C C . ALA A 1 78 ? -7.903 15.566 -10.781 1.00 37.75 78 ALA A C 1
ATOM 600 O O . ALA A 1 78 ? -8.613 16.566 -10.898 1.00 37.75 78 ALA A O 1
ATOM 601 N N . HIS A 1 79 ? -8.318 14.472 -10.140 1.00 39.56 79 HIS A N 1
ATOM 602 C CA . HIS A 1 79 ? -9.644 14.340 -9.546 1.00 39.56 79 HIS A CA 1
ATOM 603 C C . HIS A 1 79 ? -9.664 14.380 -8.025 1.00 39.56 79 HIS A C 1
ATOM 605 O O . HIS A 1 79 ? -10.765 14.524 -7.518 1.00 39.56 79 HIS A O 1
ATOM 611 N N . GLY A 1 80 ? -8.505 14.321 -7.348 1.00 44.38 80 GLY A N 1
ATOM 612 C CA . GLY A 1 80 ? -8.339 14.533 -5.905 1.00 44.38 80 GLY A CA 1
ATOM 613 C C . GLY A 1 80 ? -9.343 13.794 -5.012 1.00 44.38 80 GLY A C 1
ATOM 614 O O . GLY A 1 80 ? -10.508 14.168 -4.932 1.00 44.38 80 GLY A O 1
ATOM 615 N N . GLY A 1 81 ? -8.894 12.795 -4.261 1.00 53.50 81 GLY A N 1
ATOM 616 C CA . GLY A 1 81 ? -9.707 12.250 -3.178 1.00 53.50 81 GLY A CA 1
ATOM 617 C C . GLY A 1 81 ? -9.535 10.763 -2.947 1.00 53.50 81 GLY A C 1
ATOM 618 O O . GLY A 1 81 ? -8.854 10.052 -3.692 1.00 53.50 81 GLY A O 1
ATOM 619 N N . ALA A 1 82 ? -10.186 10.319 -1.874 1.00 65.50 82 ALA A N 1
ATOM 620 C CA . ALA A 1 82 ? -10.097 8.957 -1.396 1.00 65.50 82 ALA A CA 1
ATOM 621 C C . ALA A 1 82 ? -10.488 7.937 -2.476 1.00 65.50 82 ALA A C 1
ATOM 623 O O . ALA A 1 82 ? -11.561 8.042 -3.077 1.00 65.50 82 ALA A O 1
ATOM 624 N N . ARG A 1 83 ? -9.644 6.925 -2.700 1.00 83.06 83 ARG A N 1
ATOM 625 C CA . ARG A 1 83 ? -9.908 5.863 -3.681 1.00 83.06 83 ARG A CA 1
ATOM 626 C C . ARG A 1 83 ? -9.531 4.498 -3.140 1.00 83.06 83 ARG A C 1
ATOM 628 O O . ARG A 1 83 ? -8.552 4.367 -2.411 1.00 83.06 83 ARG A O 1
ATOM 635 N N . LEU A 1 84 ? -10.276 3.491 -3.583 1.00 86.38 84 LEU A N 1
ATOM 636 C CA . LEU A 1 84 ? -9.777 2.125 -3.593 1.00 86.38 84 LEU A CA 1
ATOM 637 C C . LEU A 1 84 ? -8.617 2.071 -4.590 1.00 86.38 84 L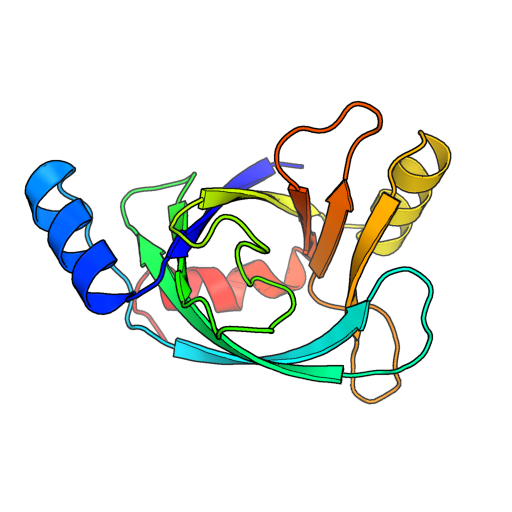EU A C 1
ATOM 639 O O . LEU A 1 84 ? -8.821 2.344 -5.773 1.00 86.38 84 LEU A O 1
ATOM 643 N N . ASP A 1 85 ? -7.424 1.765 -4.102 1.00 89.38 85 ASP A N 1
ATOM 644 C CA . ASP A 1 85 ? -6.198 1.834 -4.889 1.00 89.38 85 ASP A CA 1
ATOM 645 C C . ASP A 1 85 ? -5.759 0.448 -5.356 1.00 89.38 85 ASP A C 1
ATOM 647 O O . ASP A 1 85 ? -5.632 0.20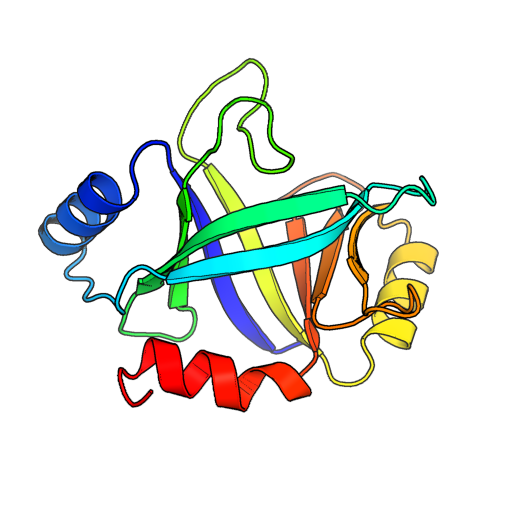4 -6.559 1.00 89.38 85 ASP A O 1
ATOM 651 N N . HIS A 1 86 ? -5.614 -0.485 -4.415 1.00 94.69 86 HIS A N 1
ATOM 652 C CA . HIS A 1 86 ? -5.033 -1.787 -4.703 1.00 94.69 86 HIS A CA 1
ATOM 653 C C . HIS A 1 86 ? -5.638 -2.938 -3.895 1.00 94.69 86 HIS A C 1
ATOM 655 O O . HIS A 1 86 ? -6.276 -2.757 -2.855 1.00 94.69 86 HIS A O 1
ATOM 661 N N . LEU A 1 87 ? -5.418 -4.144 -4.413 1.00 97.06 87 LEU A N 1
ATOM 662 C CA . LEU A 1 87 ? -5.679 -5.421 -3.762 1.00 97.06 87 LEU A CA 1
ATOM 663 C C . LEU A 1 87 ? -4.337 -6.093 -3.478 1.00 97.06 87 LEU A C 1
ATOM 665 O O . LEU A 1 87 ? -3.567 -6.319 -4.415 1.00 97.06 87 LEU A O 1
ATOM 669 N N . GLY A 1 88 ? -4.073 -6.403 -2.211 1.00 97.62 88 GLY A N 1
ATOM 670 C CA . GLY A 1 88 ? -2.792 -6.937 -1.776 1.00 97.62 88 GLY A CA 1
ATOM 671 C C . GLY A 1 88 ? -2.791 -8.430 -1.521 1.00 97.62 88 GLY A C 1
ATOM 672 O O . GLY A 1 88 ? -3.625 -8.966 -0.784 1.00 97.62 88 GLY A O 1
ATOM 673 N N . TYR A 1 89 ? -1.833 -9.100 -2.151 1.00 97.88 89 TYR A N 1
ATOM 674 C CA . TYR A 1 89 ? -1.690 -10.543 -2.131 1.00 97.88 89 TYR A CA 1
ATOM 675 C C . TYR A 1 89 ? -0.314 -10.950 -1.631 1.00 97.88 89 TYR A C 1
ATOM 677 O O . TYR A 1 89 ? 0.694 -10.430 -2.106 1.00 97.88 89 TYR A O 1
ATOM 685 N N . TRP A 1 90 ? -0.270 -11.962 -0.768 1.00 97.56 90 TRP A N 1
ATOM 686 C CA . TRP A 1 90 ? 0.985 -12.643 -0.462 1.00 97.56 90 TRP A CA 1
ATOM 687 C C . TRP A 1 90 ? 1.483 -13.442 -1.672 1.00 97.56 90 TRP A C 1
ATOM 689 O O . TRP A 1 90 ? 0.705 -14.142 -2.343 1.00 97.56 90 TRP A O 1
ATOM 699 N N . GLU A 1 91 ? 2.785 -13.352 -1.937 1.00 96.62 91 GLU A N 1
ATOM 700 C CA . GLU A 1 91 ? 3.487 -14.085 -2.986 1.00 96.62 91 GLU A CA 1
ATOM 701 C C . GLU A 1 91 ? 4.870 -14.552 -2.503 1.00 96.62 91 GLU A C 1
ATOM 703 O O . GLU A 1 91 ? 5.611 -13.818 -1.858 1.00 96.62 91 GLU A O 1
ATOM 708 N N . ARG A 1 92 ? 5.210 -15.802 -2.831 1.00 95.00 92 ARG A N 1
ATOM 709 C CA . ARG A 1 92 ? 6.464 -16.463 -2.435 1.00 95.00 92 ARG A CA 1
ATOM 710 C C . ARG A 1 92 ? 7.579 -16.261 -3.439 1.00 95.00 92 ARG A C 1
ATOM 712 O O . ARG A 1 92 ? 8.742 -16.192 -3.069 1.00 95.00 92 ARG A O 1
ATOM 719 N N . ASP A 1 93 ? 7.214 -16.233 -4.715 1.00 95.00 93 ASP A N 1
ATOM 720 C CA . ASP A 1 93 ? 8.132 -15.973 -5.818 1.00 95.00 93 ASP A CA 1
ATOM 721 C C . ASP A 1 93 ? 7.734 -14.650 -6.465 1.00 95.00 93 ASP A C 1
ATOM 723 O O . ASP A 1 93 ? 7.111 -14.609 -7.531 1.00 95.00 93 ASP A O 1
ATOM 727 N N . LEU A 1 94 ? 8.033 -13.553 -5.763 1.00 94.81 94 LEU A N 1
ATOM 728 C CA . LEU A 1 94 ? 7.709 -12.209 -6.228 1.00 94.81 94 LEU A CA 1
ATOM 729 C C . LEU A 1 94 ? 8.316 -11.933 -7.622 1.00 94.81 94 LEU A C 1
ATOM 731 O O . LEU A 1 94 ? 7.552 -11.555 -8.517 1.00 94.81 94 LEU A O 1
ATOM 735 N N . PRO A 1 95 ? 9.620 -12.181 -7.886 1.00 94.06 95 PRO A N 1
ATOM 736 C CA . PRO A 1 95 ? 10.200 -11.947 -9.209 1.00 94.06 95 PRO A CA 1
ATOM 737 C C . PRO A 1 95 ? 9.551 -12.795 -10.310 1.00 94.06 95 PRO A C 1
ATOM 739 O O . PRO A 1 95 ? 9.206 -12.272 -11.376 1.00 94.06 95 PRO A O 1
ATOM 742 N N . GLY A 1 96 ? 9.335 -14.091 -10.062 1.00 95.88 96 GLY A N 1
ATOM 743 C CA . GLY A 1 96 ? 8.708 -14.987 -11.030 1.00 95.88 96 GLY A CA 1
ATOM 744 C C . GLY A 1 96 ? 7.255 -14.614 -11.317 1.00 95.88 96 GLY A C 1
ATOM 745 O O . GLY A 1 96 ? 6.826 -14.630 -12.477 1.00 95.88 96 GLY A O 1
ATOM 746 N N . ARG A 1 97 ? 6.494 -14.195 -10.297 1.00 96.31 97 ARG A N 1
ATOM 747 C CA . ARG A 1 97 ? 5.111 -13.732 -10.470 1.00 96.31 97 ARG A CA 1
ATOM 748 C C . ARG A 1 97 ? 5.038 -12.437 -11.267 1.00 96.31 97 ARG A C 1
ATOM 750 O O . ARG A 1 97 ? 4.207 -12.351 -12.172 1.00 96.31 97 ARG A O 1
ATOM 757 N N . VAL A 1 98 ? 5.896 -11.459 -10.970 1.00 95.62 98 VAL A N 1
ATOM 758 C CA . VAL A 1 98 ? 5.983 -10.206 -11.738 1.00 95.62 98 VAL A CA 1
ATOM 759 C C . VAL A 1 98 ? 6.265 -10.513 -13.209 1.00 95.62 98 VAL A C 1
ATOM 761 O O . VAL A 1 98 ? 5.530 -10.049 -14.081 1.00 95.62 98 VAL A O 1
ATOM 764 N N . ALA A 1 99 ? 7.265 -11.354 -13.495 1.00 96.44 99 ALA A N 1
ATOM 765 C CA . ALA A 1 99 ? 7.604 -11.748 -14.862 1.00 96.44 99 ALA A CA 1
ATOM 766 C C . ALA A 1 99 ? 6.427 -12.431 -15.581 1.00 96.44 99 ALA A C 1
ATOM 768 O O . ALA A 1 99 ? 6.107 -12.080 -16.720 1.00 96.44 99 ALA A O 1
ATOM 769 N N . ALA A 1 100 ? 5.735 -13.356 -14.909 1.00 97.00 100 ALA A N 1
ATOM 770 C CA . ALA A 1 100 ? 4.571 -14.043 -15.463 1.00 97.00 100 ALA A CA 1
ATOM 771 C C . ALA A 1 100 ? 3.406 -13.083 -15.768 1.00 97.00 100 ALA A C 1
ATOM 773 O O . ALA A 1 100 ? 2.775 -13.193 -16.820 1.00 97.00 100 ALA A O 1
ATOM 774 N N . LEU A 1 101 ? 3.125 -12.122 -14.882 1.00 96.31 101 LEU A N 1
ATOM 775 C CA . LEU A 1 101 ? 2.066 -11.132 -15.096 1.00 96.31 101 LEU A CA 1
ATOM 776 C C . LEU A 1 101 ? 2.421 -10.140 -16.209 1.00 96.31 101 LEU A C 1
ATOM 778 O O . LEU A 1 101 ? 1.559 -9.828 -17.032 1.00 96.31 101 LEU A O 1
ATOM 782 N N . ARG A 1 102 ? 3.682 -9.696 -16.299 1.00 96.31 102 ARG A N 1
ATOM 783 C CA . ARG A 1 102 ? 4.152 -8.874 -17.428 1.00 96.31 102 ARG A CA 1
ATOM 784 C C . ARG A 1 102 ? 4.017 -9.622 -18.755 1.00 96.31 102 ARG A C 1
ATOM 786 O O . ARG A 1 102 ? 3.519 -9.052 -19.722 1.00 96.31 102 ARG A O 1
ATOM 793 N N . ALA A 1 103 ? 4.364 -10.910 -18.793 1.00 97.69 103 ALA A N 1
ATOM 794 C CA . ALA A 1 103 ? 4.172 -11.753 -19.977 1.00 97.69 103 ALA A CA 1
ATOM 795 C C . ALA A 1 103 ? 2.688 -11.911 -20.368 1.00 97.69 103 ALA A C 1
ATOM 797 O O . ALA A 1 103 ? 2.374 -12.060 -21.548 1.00 97.69 103 ALA A O 1
ATOM 798 N N . ALA A 1 104 ? 1.773 -11.828 -19.398 1.00 96.06 104 ALA A N 1
ATOM 799 C CA . ALA A 1 104 ? 0.327 -11.811 -19.618 1.00 96.06 104 ALA A CA 1
ATOM 800 C C . ALA A 1 104 ? -0.239 -10.419 -19.981 1.00 96.06 104 ALA A C 1
ATOM 802 O 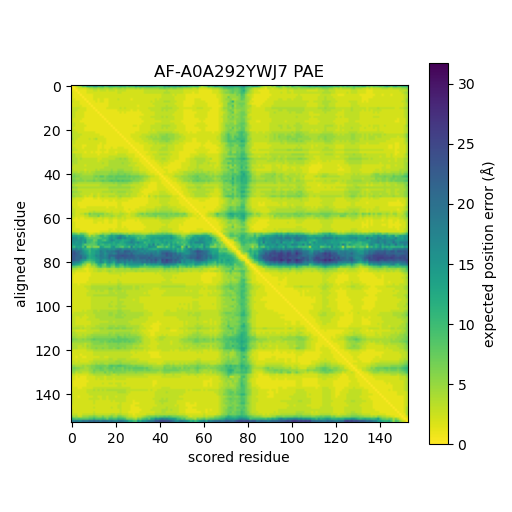O . ALA A 1 104 ? -1.452 -10.272 -20.134 1.00 96.06 104 ALA A O 1
ATOM 803 N N . GLY A 1 105 ? 0.612 -9.398 -20.131 1.00 96.25 105 GLY A N 1
ATOM 804 C CA . GLY A 1 105 ? 0.223 -8.048 -20.548 1.00 96.25 105 GLY A CA 1
ATOM 805 C C . GLY A 1 105 ? -0.040 -7.061 -19.408 1.00 96.25 105 GLY A C 1
ATOM 806 O O . GLY A 1 105 ? -0.567 -5.980 -19.669 1.00 96.25 105 GLY A O 1
ATOM 807 N N . ALA A 1 106 ? 0.304 -7.395 -18.160 1.00 95.88 106 ALA A N 1
ATOM 808 C CA . ALA A 1 106 ? 0.232 -6.440 -17.057 1.00 95.88 106 ALA A CA 1
ATOM 809 C C . ALA A 1 106 ? 1.357 -5.393 -17.140 1.00 95.88 106 ALA A C 1
ATOM 811 O O . ALA A 1 106 ? 2.494 -5.702 -17.500 1.00 95.88 106 ALA A O 1
ATOM 812 N N . THR A 1 107 ? 1.050 -4.155 -16.754 1.00 94.75 107 THR A N 1
ATOM 813 C CA . THR A 1 107 ? 2.044 -3.083 -16.596 1.00 94.75 107 THR A CA 1
ATOM 814 C C . THR A 1 107 ? 2.536 -3.069 -15.156 1.00 94.75 107 THR A C 1
ATOM 816 O O . THR A 1 107 ? 1.716 -2.962 -14.248 1.00 94.75 107 THR A O 1
ATOM 819 N N . GLN A 1 108 ? 3.845 -3.158 -14.934 1.00 94.25 108 GLN A N 1
ATOM 820 C CA . GLN A 1 108 ? 4.440 -2.898 -13.623 1.00 94.25 108 GLN A CA 1
ATOM 821 C C . GLN A 1 108 ? 4.520 -1.383 -13.425 1.00 94.25 108 GLN A C 1
ATOM 823 O O . GLN A 1 108 ? 5.067 -0.694 -14.276 1.00 94.25 108 GLN A O 1
ATOM 828 N N . LEU A 1 109 ? 3.919 -0.884 -12.347 1.00 93.56 109 LEU A N 1
ATOM 829 C CA . LEU A 1 109 ? 3.795 0.551 -12.079 1.00 93.56 109 LEU A CA 1
ATOM 830 C C . LEU A 1 10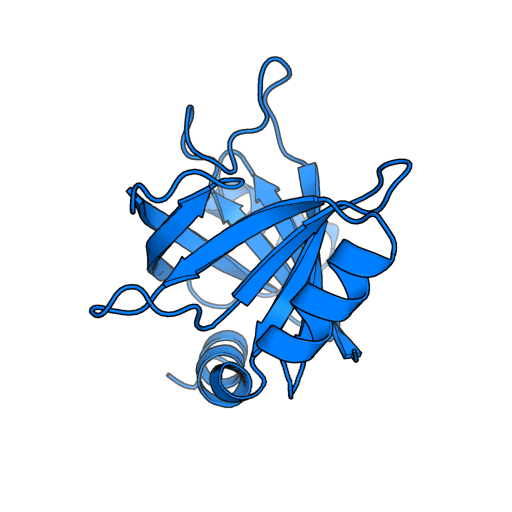9 ? 4.847 1.031 -11.090 1.00 93.56 109 LEU A C 1
ATOM 832 O O . LEU A 1 109 ? 5.390 2.118 -11.226 1.00 93.56 109 LEU A O 1
ATOM 836 N N . VAL A 1 110 ? 5.094 0.236 -10.053 1.00 93.56 110 VAL A N 1
ATOM 837 C CA . VAL A 1 110 ? 6.012 0.574 -8.967 1.00 93.56 110 VAL A CA 1
ATOM 838 C C . VAL A 1 110 ? 6.570 -0.722 -8.405 1.00 93.56 110 VAL A C 1
ATOM 840 O O . VAL A 1 110 ? 5.853 -1.720 -8.323 1.00 93.56 110 VAL A O 1
ATOM 843 N N . HIS A 1 111 ? 7.822 -0.715 -7.974 1.00 94.81 111 HIS A N 1
ATOM 844 C CA . HIS A 1 111 ? 8.344 -1.764 -7.104 1.00 94.81 111 HIS A CA 1
ATOM 845 C C . HIS A 1 111 ? 9.323 -1.190 -6.090 1.00 94.81 111 HIS A C 1
ATOM 847 O O . HIS A 1 111 ? 10.012 -0.207 -6.374 1.00 94.81 111 HIS A O 1
ATOM 853 N N . ALA A 1 112 ? 9.354 -1.789 -4.901 1.00 95.19 112 ALA A N 1
ATOM 854 C CA . ALA A 1 112 ? 10.345 -1.441 -3.899 1.00 95.19 112 ALA A CA 1
ATOM 855 C C . ALA A 1 112 ? 11.702 -2.056 -4.253 1.00 95.19 112 ALA A C 1
ATOM 857 O O . ALA A 1 112 ? 11.779 -3.142 -4.831 1.00 95.19 112 ALA A O 1
ATOM 858 N N . VAL A 1 113 ? 12.766 -1.341 -3.894 1.00 95.12 113 VAL A N 1
ATOM 859 C CA . VAL A 1 113 ? 14.153 -1.769 -4.087 1.00 95.12 113 VAL A CA 1
ATOM 860 C C . VAL A 1 113 ? 14.927 -1.715 -2.772 1.00 95.12 113 VAL A C 1
ATOM 862 O O . VAL A 1 113 ? 14.606 -0.918 -1.887 1.00 95.12 113 VAL A O 1
ATOM 865 N N . ASP A 1 114 ? 15.923 -2.584 -2.629 1.00 93.38 114 ASP A N 1
ATOM 866 C CA . ASP A 1 114 ? 16.868 -2.556 -1.512 1.00 93.38 114 ASP A CA 1
ATOM 867 C C . ASP A 1 114 ? 17.966 -1.485 -1.713 1.00 93.38 114 ASP A C 1
ATOM 869 O O . ASP A 1 114 ? 17.912 -0.656 -2.631 1.00 93.38 114 ASP A O 1
ATOM 873 N N . ASP A 1 115 ? 18.960 -1.463 -0.821 1.00 90.62 115 ASP A N 1
ATOM 874 C CA . ASP A 1 115 ? 20.077 -0.510 -0.887 1.00 90.62 115 ASP A CA 1
ATOM 875 C C . ASP A 1 115 ? 20.968 -0.724 -2.122 1.00 90.62 115 ASP A C 1
ATOM 877 O O . ASP A 1 115 ? 21.548 0.238 -2.633 1.00 90.62 115 ASP A O 1
ATOM 881 N N . ASP A 1 116 ? 21.010 -1.955 -2.637 1.00 90.25 116 ASP A N 1
ATOM 882 C CA . ASP A 1 116 ? 21.744 -2.348 -3.840 1.00 90.25 116 ASP A CA 1
ATOM 883 C C . ASP A 1 116 ? 20.911 -2.156 -5.126 1.00 90.25 116 ASP A C 1
ATOM 885 O O . ASP A 1 116 ? 21.418 -2.342 -6.235 1.00 90.25 116 ASP A O 1
ATOM 889 N N . GLY A 1 117 ? 19.643 -1.746 -5.002 1.00 86.38 117 GLY A N 1
ATOM 890 C CA . GLY A 1 117 ? 18.726 -1.514 -6.117 1.00 86.38 117 GLY A CA 1
ATOM 891 C C . GLY A 1 117 ? 18.006 -2.769 -6.622 1.00 86.38 117 GLY A C 1
ATOM 892 O O . GLY A 1 117 ? 17.386 -2.717 -7.684 1.00 86.38 117 GLY A O 1
ATOM 893 N N . ASN A 1 118 ? 18.068 -3.893 -5.901 1.00 89.62 118 ASN A N 1
ATOM 894 C CA . ASN A 1 118 ? 17.355 -5.110 -6.282 1.00 89.62 118 ASN A CA 1
ATOM 895 C C . ASN A 1 118 ? 15.881 -5.043 -5.851 1.00 89.62 118 ASN A C 1
ATOM 897 O O . ASN A 1 118 ? 15.596 -4.559 -4.752 1.00 89.62 118 ASN A O 1
ATOM 901 N N . PRO A 1 119 ? 14.939 -5.579 -6.655 1.00 89.19 119 PRO A N 1
ATOM 902 C CA . PRO A 1 119 ? 13.533 -5.663 -6.273 1.00 89.19 119 PRO A CA 1
ATOM 903 C C . PRO A 1 119 ? 13.327 -6.406 -4.949 1.00 89.19 119 PRO A C 1
ATOM 905 O O . PRO A 1 119 ? 13.861 -7.497 -4.750 1.00 89.19 119 PRO A O 1
ATOM 908 N N . THR A 1 120 ? 12.515 -5.838 -4.063 1.00 94.25 120 THR A N 1
ATOM 909 C CA . THR A 1 120 ? 12.245 -6.381 -2.726 1.00 94.25 120 THR A CA 1
ATOM 910 C C . THR A 1 120 ? 10.847 -5.997 -2.246 1.00 94.25 120 THR A C 1
ATOM 912 O O . THR A 1 120 ? 10.229 -5.096 -2.805 1.00 94.25 120 THR A O 1
ATOM 915 N N . ARG A 1 121 ? 10.373 -6.640 -1.172 1.00 95.19 121 ARG A N 1
ATOM 916 C CA . ARG A 1 121 ? 9.144 -6.363 -0.399 1.00 95.19 121 ARG A CA 1
ATOM 917 C C . ARG A 1 121 ? 7.821 -6.395 -1.166 1.00 95.19 121 ARG A C 1
ATOM 919 O O . ARG A 1 121 ? 6.939 -7.140 -0.759 1.00 95.19 121 ARG A O 1
ATOM 926 N N . PHE A 1 122 ? 7.636 -5.575 -2.198 1.00 97.00 122 PHE A N 1
ATOM 927 C CA . PHE A 1 122 ? 6.405 -5.537 -2.980 1.00 97.00 122 PHE A CA 1
ATOM 928 C C . PHE A 1 122 ? 6.594 -5.005 -4.408 1.00 97.00 122 PHE A C 1
ATOM 930 O O . PHE A 1 122 ? 7.545 -4.280 -4.717 1.00 97.00 122 PHE A O 1
ATOM 937 N N . ALA A 1 123 ? 5.619 -5.308 -5.266 1.00 97.00 123 ALA A N 1
ATOM 938 C CA . ALA A 1 123 ? 5.444 -4.686 -6.575 1.00 97.00 123 ALA A CA 1
ATOM 939 C C . ALA A 1 123 ? 3.962 -4.411 -6.870 1.00 97.00 123 ALA A C 1
ATOM 941 O O . ALA A 1 123 ? 3.107 -5.261 -6.621 1.00 97.00 123 ALA A O 1
ATOM 942 N N . TYR A 1 124 ? 3.673 -3.254 -7.468 1.00 96.25 124 TYR A N 1
ATOM 943 C CA . TYR A 1 124 ? 2.358 -2.899 -7.993 1.00 96.25 124 TYR A CA 1
ATOM 944 C C . TYR A 1 124 ? 2.284 -3.154 -9.495 1.00 96.25 124 TYR A C 1
ATOM 946 O O . TYR A 1 124 ? 3.131 -2.699 -10.270 1.00 96.25 124 TYR A O 1
ATOM 954 N N . LEU A 1 125 ? 1.226 -3.839 -9.920 1.00 95.69 125 LEU A N 1
ATOM 955 C CA . LEU A 1 125 ? 0.931 -4.094 -11.321 1.00 95.69 125 LEU A CA 1
ATOM 956 C C . LEU A 1 125 ? -0.497 -3.686 -11.666 1.00 95.69 125 LEU A C 1
ATOM 958 O O . LEU A 1 125 ? -1.410 -3.773 -10.850 1.00 95.69 125 LEU A O 1
ATOM 962 N N . ARG A 1 126 ? -0.718 -3.314 -12.922 1.00 94.31 126 ARG A N 1
ATOM 963 C CA . ARG A 1 126 ? -2.045 -3.060 -13.481 1.00 94.31 126 ARG A CA 1
ATOM 964 C C . ARG A 1 126 ? -2.359 -4.076 -14.563 1.00 94.31 126 ARG A C 1
ATOM 966 O O . ARG A 1 126 ? -1.605 -4.215 -15.526 1.00 94.31 126 ARG A O 1
ATOM 973 N N . ALA A 1 127 ? -3.490 -4.757 -14.414 1.00 92.31 127 ALA A N 1
ATOM 974 C CA . ALA A 1 127 ? -3.978 -5.707 -15.402 1.00 92.31 127 ALA A CA 1
ATOM 975 C C . ALA A 1 127 ? -4.335 -5.012 -16.735 1.00 92.31 127 ALA A C 1
ATOM 977 O O . ALA A 1 127 ? -4.781 -3.854 -16.736 1.00 92.31 127 ALA A O 1
ATOM 978 N N . PRO A 1 128 ? -4.192 -5.711 -17.877 1.00 89.94 128 PRO A N 1
ATOM 979 C CA . PRO A 1 128 ? -4.694 -5.207 -19.148 1.00 89.94 128 PRO A CA 1
ATOM 980 C C . PRO A 1 128 ? -6.220 -5.062 -19.065 1.00 89.94 128 PRO A C 1
ATOM 982 O O . PRO A 1 128 ? -6.928 -6.010 -18.737 1.00 89.94 128 PRO A O 1
ATOM 985 N N . GLY A 1 129 ? -6.730 -3.858 -19.335 1.00 88.50 129 GLY A N 1
ATOM 986 C CA . GLY A 1 129 ? -8.160 -3.532 -19.213 1.00 88.50 129 GLY A CA 1
ATOM 987 C C . GLY A 1 129 ? -8.548 -2.744 -17.955 1.00 88.50 129 GLY A C 1
ATOM 988 O O . GLY A 1 129 ? -9.687 -2.293 -17.867 1.00 88.50 129 GLY A O 1
ATOM 989 N N . GLY A 1 130 ? -7.612 -2.501 -17.030 1.00 84.75 130 GLY A N 1
ATOM 990 C CA . GLY A 1 130 ? -7.832 -1.665 -15.845 1.00 84.75 130 GLY A CA 1
ATOM 991 C C . GLY A 1 130 ? -8.258 -2.453 -14.603 1.00 84.75 130 GLY A C 1
ATOM 992 O O . GLY A 1 130 ? -7.936 -3.630 -14.469 1.00 84.75 130 GLY A O 1
ATOM 993 N N . GLY A 1 131 ? -8.953 -1.782 -13.679 1.00 87.38 131 GLY A N 1
ATOM 994 C CA . GLY A 1 131 ? -9.248 -2.294 -12.334 1.00 87.38 131 GLY A CA 1
ATOM 995 C C . GLY A 1 131 ? -8.305 -1.729 -11.259 1.00 87.38 131 GLY A C 1
ATOM 996 O O . GLY A 1 131 ? -7.468 -0.878 -11.580 1.00 87.38 131 GLY A O 1
ATOM 997 N N . PRO A 1 132 ? -8.457 -2.160 -9.991 1.00 90.56 132 PRO A N 1
ATOM 998 C CA . PRO A 1 132 ? -7.523 -1.795 -8.929 1.00 90.56 132 PRO A CA 1
ATOM 999 C C . PRO A 1 132 ? -6.126 -2.335 -9.244 1.00 90.56 132 PRO A C 1
ATOM 1001 O O . PRO A 1 132 ? -5.977 -3.313 -9.986 1.00 90.56 132 PRO A O 1
ATOM 1004 N N . TRP A 1 133 ? -5.097 -1.709 -8.682 1.00 94.31 133 TRP A N 1
ATOM 1005 C CA . TRP A 1 133 ? -3.745 -2.238 -8.803 1.00 94.31 133 TRP A CA 1
ATOM 1006 C C . TRP A 1 133 ? -3.638 -3.564 -8.042 1.00 94.31 133 TRP A C 1
ATOM 1008 O O . TRP A 1 133 ? -4.299 -3.787 -7.028 1.00 94.31 133 TRP A O 1
ATOM 1018 N N . LEU A 1 134 ? -2.814 -4.465 -8.558 1.00 95.69 134 LEU A N 1
ATOM 1019 C CA . LEU A 1 134 ? -2.422 -5.690 -7.884 1.00 95.69 134 LEU A CA 1
ATOM 1020 C C . LEU A 1 134 ? -1.132 -5.398 -7.136 1.00 95.69 134 LEU A C 1
ATOM 1022 O O . LEU A 1 134 ? -0.115 -5.133 -7.774 1.00 95.69 134 LEU A O 1
ATOM 1026 N N . GLU A 1 135 ? -1.175 -5.450 -5.813 1.00 97.50 135 GLU A N 1
ATOM 1027 C CA . GLU A 1 135 ? 0.035 -5.469 -5.004 1.00 97.50 135 GLU A CA 1
ATOM 1028 C C . GLU A 1 135 ? 0.430 -6.917 -4.750 1.00 97.50 135 GLU A C 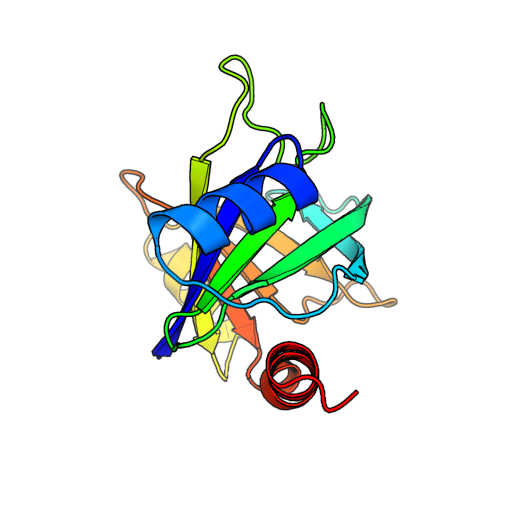1
ATOM 1030 O O . GLU A 1 135 ? -0.324 -7.699 -4.167 1.00 97.50 135 GLU A O 1
ATOM 1035 N N . LEU A 1 136 ? 1.618 -7.277 -5.212 1.00 97.81 136 LEU A N 1
ATOM 1036 C CA . LEU A 1 136 ? 2.271 -8.513 -4.826 1.00 97.81 136 LEU A CA 1
ATOM 1037 C C . LEU A 1 136 ? 3.207 -8.181 -3.681 1.00 97.81 136 LEU A C 1
ATOM 1039 O O . LEU A 1 136 ? 4.121 -7.384 -3.875 1.00 97.81 136 LEU A O 1
ATOM 1043 N N . VAL A 1 137 ? 2.987 -8.788 -2.524 1.00 97.69 137 VAL A N 1
ATOM 1044 C CA . VAL A 1 137 ? 3.814 -8.589 -1.336 1.00 97.69 137 VAL A CA 1
ATOM 1045 C C . VAL A 1 137 ? 4.572 -9.875 -1.062 1.00 97.69 137 VAL A C 1
ATOM 1047 O O . VAL A 1 137 ? 3.981 -10.953 -1.009 1.00 97.69 137 VAL A O 1
ATOM 1050 N N . ASP A 1 138 ? 5.885 -9.756 -0.919 1.00 96.69 138 ASP A N 1
ATOM 1051 C CA . ASP A 1 138 ? 6.761 -10.871 -0.589 1.00 96.69 138 ASP A CA 1
ATOM 1052 C C . ASP A 1 138 ? 6.359 -11.460 0.775 1.00 96.69 138 ASP A C 1
ATOM 1054 O O . ASP A 1 138 ? 6.247 -10.728 1.761 1.00 96.69 138 ASP A O 1
ATOM 1058 N N . GLU A 1 139 ? 6.133 -12.776 0.839 1.00 95.62 139 GLU A N 1
ATOM 1059 C CA . GLU A 1 139 ? 5.717 -13.487 2.064 1.00 95.62 139 GLU A CA 1
ATOM 1060 C C . GLU A 1 139 ? 6.708 -13.264 3.227 1.00 95.62 139 GLU A C 1
ATOM 1062 O O . GLU A 1 139 ? 6.322 -13.307 4.393 1.00 95.62 139 GLU A O 1
ATOM 1067 N N . SER A 1 140 ? 7.976 -12.930 2.947 1.00 95.50 140 SER A N 1
ATOM 1068 C CA . SER A 1 140 ? 8.956 -12.570 3.983 1.00 95.50 140 SER A CA 1
ATOM 1069 C C . SER A 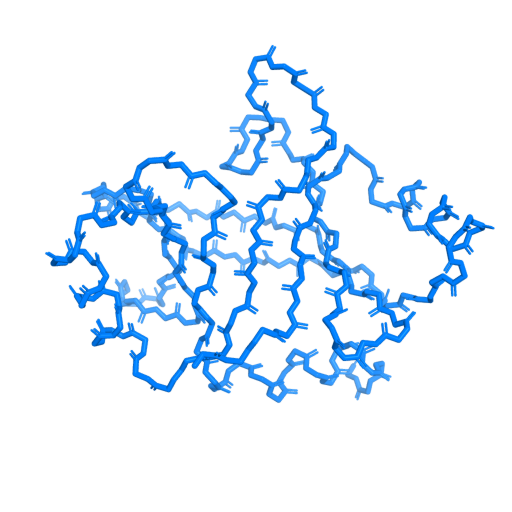1 140 ? 8.585 -11.321 4.798 1.00 95.50 140 SER A C 1
ATOM 1071 O O . SER A 1 140 ? 9.078 -11.162 5.917 1.00 95.50 140 SER A O 1
ATOM 1073 N N . VAL A 1 141 ? 7.701 -10.456 4.284 1.00 95.31 141 VAL A N 1
ATOM 1074 C CA . VAL A 1 141 ? 7.198 -9.252 4.972 1.00 95.31 141 VAL A CA 1
ATOM 1075 C C . VAL A 1 141 ? 6.071 -9.582 5.959 1.00 95.31 141 VAL A C 1
ATOM 1077 O O . VAL A 1 141 ? 5.823 -8.812 6.891 1.00 95.31 141 VAL A O 1
ATOM 1080 N N . GLU A 1 142 ? 5.403 -10.729 5.805 1.00 95.94 142 GLU A N 1
ATOM 1081 C CA . GLU A 1 142 ? 4.219 -11.097 6.590 1.00 95.94 142 GLU A CA 1
ATOM 1082 C C . GLU A 1 142 ? 4.433 -11.008 8.113 1.00 95.94 142 GLU A C 1
ATOM 1084 O O . GLU A 1 142 ? 3.605 -10.378 8.777 1.00 95.94 142 GLU A O 1
ATOM 1089 N N . PRO A 1 143 ? 5.528 -11.531 8.708 1.00 96.50 143 PRO A N 1
ATOM 1090 C CA . PRO A 1 143 ? 5.707 -11.479 10.159 1.00 96.50 143 PRO A CA 1
ATOM 1091 C C . PRO A 1 143 ? 5.776 -10.051 10.719 1.00 96.50 143 PRO A C 1
ATOM 1093 O O . PRO A 1 143 ? 5.172 -9.770 11.756 1.00 96.50 143 PRO A O 1
ATOM 1096 N N . GLU A 1 144 ? 6.490 -9.150 10.034 1.00 95.12 144 GLU A N 1
ATOM 1097 C CA . GLU A 1 144 ? 6.604 -7.731 10.408 1.00 95.12 144 GLU A CA 1
ATOM 1098 C C . GLU A 1 144 ? 5.229 -7.057 10.340 1.00 95.12 144 GLU A C 1
ATOM 1100 O O . GLU A 1 144 ? 4.798 -6.391 11.286 1.00 95.12 144 GLU A O 1
ATOM 1105 N N . LEU A 1 145 ? 4.521 -7.265 9.228 1.00 95.25 145 LEU A N 1
ATOM 1106 C CA . LEU A 1 145 ? 3.252 -6.603 8.970 1.00 95.25 145 LEU A CA 1
ATOM 1107 C C . LEU A 1 145 ? 2.153 -7.086 9.920 1.00 95.25 145 LEU A C 1
ATOM 1109 O O . LEU A 1 145 ? 1.416 -6.277 10.481 1.00 95.25 145 LEU A O 1
ATOM 1113 N N . MET A 1 146 ? 2.076 -8.393 10.167 1.00 96.38 146 MET A N 1
ATOM 1114 C CA . MET A 1 146 ? 1.103 -8.964 11.094 1.00 96.38 146 MET A CA 1
ATOM 1115 C C . MET A 1 146 ? 1.356 -8.499 12.530 1.00 96.38 146 MET A C 1
ATOM 1117 O O . MET A 1 146 ? 0.414 -8.102 13.218 1.00 96.38 146 MET A O 1
ATOM 1121 N N . ALA A 1 147 ? 2.620 -8.437 12.968 1.00 96.06 147 ALA A N 1
ATOM 1122 C CA . ALA A 1 147 ? 2.960 -7.891 14.281 1.00 96.06 147 ALA A CA 1
ATOM 1123 C C . ALA A 1 147 ? 2.470 -6.444 14.453 1.00 96.06 147 ALA A C 1
ATOM 1125 O O . ALA A 1 147 ? 1.925 -6.109 15.508 1.00 96.06 147 ALA A O 1
ATOM 1126 N N . TRP A 1 148 ? 2.584 -5.617 13.411 1.00 95.62 148 TRP A N 1
ATOM 1127 C CA . TRP A 1 148 ? 2.040 -4.261 13.418 1.00 95.62 148 TRP A CA 1
ATOM 1128 C C . TRP A 1 148 ? 0.506 -4.243 13.481 1.00 95.62 148 TRP A C 1
ATOM 1130 O O . TRP A 1 148 ? -0.063 -3.592 14.363 1.00 95.62 148 TRP A O 1
ATOM 1140 N N . ILE A 1 149 ? -0.170 -4.983 12.597 1.00 96.00 149 ILE A N 1
ATOM 1141 C CA . ILE A 1 149 ? -1.642 -5.050 12.529 1.00 96.00 149 ILE A CA 1
ATOM 1142 C C . ILE A 1 149 ? -2.236 -5.477 13.878 1.00 96.00 149 ILE A C 1
ATOM 1144 O O . ILE A 1 149 ? -3.265 -4.958 14.322 1.00 96.00 149 ILE A O 1
ATOM 1148 N N . GLU A 1 150 ? -1.582 -6.423 14.546 1.00 93.69 150 GLU A N 1
ATOM 1149 C CA . GLU A 1 150 ? -2.034 -7.010 15.805 1.00 93.69 150 GLU A CA 1
ATOM 1150 C C . GLU A 1 150 ? -1.565 -6.229 17.043 1.00 93.69 150 GLU A C 1
ATOM 1152 O O . GLU A 1 150 ? -1.940 -6.589 18.160 1.00 93.69 150 GLU A O 1
ATOM 1157 N N . GLY A 1 151 ? -0.789 -5.154 16.861 1.00 89.62 151 GLY A N 1
ATOM 1158 C CA . GLY A 1 151 ? -0.303 -4.296 17.945 1.00 89.62 151 GLY A CA 1
ATOM 1159 C C . GLY A 1 151 ? 0.717 -4.979 18.859 1.00 89.62 151 GLY A C 1
ATOM 1160 O O . GLY A 1 151 ? 0.697 -4.763 20.069 1.00 89.62 151 GLY A O 1
ATOM 1161 N N . ARG A 1 152 ? 1.570 -5.848 18.303 1.00 84.88 152 ARG A N 1
ATOM 1162 C CA . ARG A 1 152 ? 2.590 -6.626 19.035 1.00 84.88 152 ARG A CA 1
ATOM 1163 C C . ARG A 1 152 ? 4.022 -6.107 18.875 1.00 84.88 152 ARG A C 1
ATOM 1165 O O . ARG A 1 152 ? 4.942 -6.736 19.394 1.00 84.88 152 ARG A O 1
ATOM 1172 N N . SER A 1 153 ? 4.208 -5.014 18.146 1.00 59.59 153 SER A N 1
ATOM 1173 C CA . SER A 1 153 ? 5.508 -4.412 17.813 1.00 59.59 153 SER A CA 1
ATOM 1174 C C . SER A 1 153 ? 5.574 -2.972 18.266 1.00 59.59 153 SER A C 1
ATOM 1176 O O . SER A 1 153 ? 4.565 -2.293 17.971 1.00 59.59 153 SER A O 1
#

Secondary structure (DSSP, 8-state):
-EEEEEEEEES-HHHHHHHHHHHH--EEPPPEEEEEEEEETT----EEEEEEEEEEES-SSEEEEEE--TTSTT--GGG-S-EEEEEEEEES-HHHHHHHHHHTTPEEEEEEE-TTS-EEEEEEEE-TT--SEEEEEEGGGHHHHHHHHTT--

Solvent-accessible surface area (backbone atoms only — not comparable to full-atom values): 8216 Å² total; per-residue (Å²): 118,50,73,44,32,36,35,29,34,25,76,47,53,68,61,50,52,53,50,41,26,76,74,68,69,39,45,71,28,72,78,38,80,43,80,43,40,31,29,49,55,91,47,87,62,74,44,81,47,74,40,45,34,33,32,38,37,82,61,76,56,19,45,33,40,34,40,42,50,89,88,44,95,72,28,54,63,101,73,61,59,68,37,82,47,30,44,29,21,44,29,87,54,49,69,61,48,52,52,53,41,44,75,74,54,26,45,59,49,36,32,30,33,50,98,88,64,48,82,39,67,37,37,34,31,37,47,74,93,54,79,58,30,40,31,42,30,30,51,86,48,48,66,64,52,50,30,42,54,71,65,74,109

pLDDT: mean 90.43, std 12.05, range [37.75, 98.25]